Protein AF-H2YJC5-F1 (afdb_monomer_lite)

Sequence (174 aa):
MKEQGRNSPWGRPGAGAPLKDERGDIVKNTKGKIQYEAKGYSQAEAETIERAKQIYRDDLKEGIMQQKSIRNEEREYMRLPPGDVPSWFSKGKVGRPKRDPVTGIIVPQKRIMSDVTAQKFNSDRPRDAEKYYQDLQKMADERYRKRVEERQKIIQQEIKPFPYQVRAPWAVDA

Radius of gyration: 40.32 Å; chains: 1; bounding box: 115×52×91 Å

pLDDT: mean 75.16, std 14.3, range [39.22, 97.75]

Foldseek 3Di:
DDPPADDDPQGDPPPRDFDADPVGHGDPDPVPDPPDPVDDDDPVRVVVVVVVVVVVVVVVVVVVVVVVVVVVVVVVVVVPDPDPPVVCVVVCVDPDFDADPPPRHRDDDDDPDPPVVCVVVVVPPPPDPVVVVVVVVVVVVVVVVVVVVVVVVVVVVVPPDDPDPCPDPPPDPD

Structure (mmCIF, N/CA/C/O backbone):
data_AF-H2YJC5-F1
#
_entry.id   AF-H2YJC5-F1
#
loop_
_atom_site.group_PDB
_atom_site.id
_atom_site.type_symbol
_atom_site.label_atom_id
_atom_site.label_alt_id
_atom_site.label_comp_id
_atom_site.label_asym_id
_atom_site.label_entity_id
_atom_site.label_seq_id
_atom_site.pdbx_PDB_ins_code
_atom_site.Cartn_x
_atom_site.Cartn_y
_atom_site.Cartn_z
_atom_site.occupancy
_atom_site.B_iso_or_equiv
_atom_site.auth_seq_id
_atom_site.auth_comp_id
_atom_site.auth_asym_id
_atom_site.auth_atom_id
_atom_site.pdbx_PDB_model_num
ATOM 1 N N . MET A 1 1 ? -2.384 12.014 59.942 1.00 39.22 1 MET A N 1
ATOM 2 C CA . MET A 1 1 ? -1.687 12.103 58.639 1.00 39.22 1 MET A CA 1
ATOM 3 C C . MET A 1 1 ? -0.346 11.388 58.758 1.00 39.22 1 MET A C 1
ATOM 5 O O . MET A 1 1 ? 0.521 11.896 59.452 1.00 39.22 1 MET A O 1
ATOM 9 N N . LYS A 1 2 ? -0.188 10.182 58.193 1.00 47.41 2 LYS A N 1
ATOM 10 C CA . LYS A 1 2 ? 1.111 9.478 58.179 1.00 47.41 2 LYS A CA 1
ATOM 11 C C . LYS A 1 2 ? 1.883 9.903 56.925 1.00 47.41 2 LYS A C 1
ATOM 13 O O . LYS A 1 2 ? 1.311 9.874 55.840 1.00 47.41 2 LYS A O 1
ATOM 18 N N . GLU A 1 3 ? 3.139 10.324 57.088 1.00 49.69 3 GLU A N 1
ATOM 19 C CA . GLU A 1 3 ? 4.036 10.769 56.010 1.00 49.69 3 GLU A CA 1
ATOM 20 C C . GLU A 1 3 ? 4.293 9.640 54.987 1.00 49.69 3 GLU A C 1
ATOM 22 O O . GLU A 1 3 ? 5.240 8.862 55.093 1.00 49.69 3 GLU A O 1
ATOM 27 N N . GLN A 1 4 ? 3.440 9.545 53.969 1.00 55.00 4 GLN A N 1
ATOM 28 C CA . GLN A 1 4 ? 3.631 8.679 52.807 1.00 55.00 4 GLN A CA 1
ATOM 29 C C . GLN A 1 4 ? 4.676 9.328 51.885 1.00 55.00 4 GLN A C 1
ATOM 31 O O . GLN A 1 4 ? 4.330 10.135 51.026 1.00 55.00 4 GLN A O 1
ATOM 36 N N . GLY A 1 5 ? 5.967 9.032 52.061 1.00 53.84 5 GLY A N 1
ATOM 37 C CA . GLY A 1 5 ? 6.942 9.366 51.011 1.00 53.84 5 GLY A CA 1
ATOM 38 C C . GLY A 1 5 ? 8.399 9.594 51.392 1.00 53.84 5 GLY A C 1
ATOM 39 O O . GLY A 1 5 ? 9.189 9.821 50.480 1.00 53.84 5 GLY A O 1
ATOM 40 N N . ARG A 1 6 ? 8.796 9.544 52.671 1.00 53.31 6 ARG A N 1
ATOM 41 C CA . ARG A 1 6 ? 10.222 9.711 53.029 1.00 53.31 6 ARG A CA 1
ATOM 42 C C . ARG A 1 6 ? 11.026 8.411 53.089 1.00 53.31 6 ARG A C 1
ATOM 44 O O . ARG A 1 6 ? 12.238 8.479 52.974 1.00 53.31 6 ARG A O 1
ATOM 51 N N . ASN A 1 7 ? 10.379 7.249 53.225 1.00 54.41 7 ASN A N 1
ATOM 52 C CA . ASN A 1 7 ? 11.079 5.990 53.519 1.00 54.41 7 ASN A CA 1
ATOM 53 C C . ASN A 1 7 ? 10.644 4.802 52.638 1.00 54.41 7 ASN A C 1
ATOM 55 O O . ASN A 1 7 ? 10.610 3.661 53.093 1.00 54.41 7 ASN A O 1
ATOM 59 N N . SER A 1 8 ? 10.262 5.058 51.380 1.00 63.62 8 SER A N 1
ATOM 60 C CA . SER A 1 8 ? 10.015 3.980 50.415 1.00 63.62 8 SER A CA 1
ATOM 61 C C . SER A 1 8 ? 11.274 3.735 49.579 1.00 63.62 8 SER A C 1
ATOM 63 O O . SER A 1 8 ? 11.742 4.686 48.951 1.00 63.62 8 SER A O 1
ATOM 65 N N . PRO A 1 9 ? 11.795 2.494 49.498 1.00 69.31 9 PRO A N 1
ATOM 66 C CA . PRO A 1 9 ? 12.990 2.179 48.703 1.00 69.31 9 PRO A CA 1
ATOM 67 C C . PRO A 1 9 ? 12.817 2.459 47.201 1.00 69.31 9 PRO A C 1
ATOM 69 O O . PRO A 1 9 ? 13.791 2.479 46.461 1.00 69.31 9 PRO A O 1
ATOM 72 N N . TRP A 1 10 ? 11.582 2.704 46.755 1.00 67.25 10 TRP A N 1
ATOM 73 C CA . TRP A 1 10 ? 11.225 2.964 45.361 1.00 67.25 10 TRP A CA 1
ATOM 74 C C . TRP A 1 10 ? 10.946 4.446 45.061 1.00 67.25 10 TRP A C 1
ATOM 76 O O . TRP A 1 10 ? 10.605 4.781 43.931 1.00 67.25 10 TRP A O 1
ATOM 86 N N . GLY A 1 11 ? 11.081 5.340 46.048 1.00 71.62 11 GLY A N 1
ATOM 87 C CA . GLY A 1 11 ? 10.849 6.777 45.878 1.00 71.62 11 GLY A CA 1
ATOM 88 C C . GLY A 1 11 ? 9.377 7.202 45.977 1.00 71.62 11 GLY A C 1
ATOM 89 O O . GLY A 1 11 ? 8.542 6.515 46.569 1.00 71.62 11 GLY A O 1
ATOM 90 N N . ARG A 1 12 ? 9.063 8.393 45.446 1.00 68.50 12 ARG A N 1
ATOM 91 C CA . ARG A 1 12 ? 7.718 8.991 45.516 1.00 68.50 12 ARG A CA 1
ATOM 92 C C . ARG A 1 12 ? 6.780 8.409 44.442 1.00 68.50 12 ARG A C 1
ATOM 94 O O . ARG A 1 12 ? 7.231 8.180 43.315 1.00 68.50 12 ARG A O 1
ATOM 101 N N . PRO A 1 13 ? 5.477 8.229 44.740 1.00 65.69 13 PRO A N 1
ATOM 102 C CA . PRO A 1 13 ? 4.472 7.902 43.727 1.00 65.69 13 PRO A CA 1
ATOM 103 C C . PRO A 1 13 ? 4.546 8.887 42.549 1.00 65.69 13 PRO A C 1
ATOM 105 O O . PRO A 1 13 ? 4.564 10.096 42.761 1.00 65.69 13 PRO A O 1
ATOM 108 N N . GLY A 1 14 ? 4.639 8.373 41.318 1.00 60.09 14 GLY A N 1
ATOM 109 C CA . GLY A 1 14 ? 4.791 9.180 40.095 1.00 60.09 14 GLY A CA 1
ATOM 110 C C . GLY A 1 14 ? 6.225 9.325 39.559 1.00 60.09 14 GLY A C 1
ATOM 111 O O . GLY A 1 14 ? 6.386 9.705 38.406 1.00 60.09 14 GLY A O 1
ATOM 112 N N . ALA A 1 15 ? 7.257 8.947 40.326 1.00 69.62 15 ALA A N 1
ATOM 113 C CA . ALA A 1 15 ? 8.665 8.942 39.892 1.00 69.62 15 ALA A CA 1
ATOM 114 C C . ALA A 1 15 ? 9.185 7.533 39.519 1.00 69.62 15 ALA A C 1
ATOM 116 O O . ALA A 1 15 ? 10.370 7.246 39.653 1.00 69.62 15 ALA A O 1
ATOM 117 N N . GLY A 1 16 ? 8.290 6.629 39.102 1.00 64.50 16 GLY A N 1
ATOM 118 C CA . GLY A 1 16 ? 8.601 5.218 38.821 1.00 64.50 16 GLY A CA 1
ATOM 119 C C . GLY A 1 16 ? 8.298 4.250 39.974 1.00 64.50 16 GLY A C 1
ATOM 120 O O . GLY A 1 16 ? 8.367 3.038 39.783 1.00 64.50 16 GLY A O 1
ATOM 121 N N . ALA A 1 17 ? 7.898 4.758 41.145 1.00 76.00 17 ALA A N 1
ATOM 122 C CA . ALA A 1 17 ? 7.440 3.927 42.255 1.00 76.00 17 ALA A CA 1
ATOM 123 C C . ALA A 1 17 ? 6.110 3.213 41.918 1.00 76.00 17 ALA A C 1
ATOM 125 O O . ALA A 1 17 ? 5.214 3.842 41.340 1.00 76.00 17 ALA A O 1
ATOM 126 N N . PRO A 1 18 ? 5.935 1.935 42.312 1.00 72.62 18 PRO A N 1
ATOM 127 C CA . PRO A 1 18 ? 4.678 1.220 42.119 1.00 72.62 18 PRO A CA 1
ATOM 128 C C . PRO A 1 18 ? 3.543 1.902 42.894 1.00 72.62 18 PRO A C 1
ATOM 130 O O . PRO A 1 18 ? 3.703 2.269 44.059 1.00 72.62 18 PRO A O 1
ATOM 133 N N . LEU A 1 19 ? 2.389 2.056 42.242 1.00 74.25 19 LEU A N 1
ATOM 134 C CA . LEU A 1 19 ? 1.197 2.649 42.848 1.00 74.25 19 LEU A CA 1
ATOM 135 C C . LEU A 1 19 ? 0.607 1.693 43.889 1.00 74.25 19 LEU A C 1
ATOM 137 O O . LEU A 1 19 ? 0.419 0.506 43.610 1.00 74.25 19 LEU A O 1
ATOM 141 N N . LYS A 1 20 ? 0.328 2.220 45.081 1.00 75.19 20 LYS A N 1
ATOM 142 C CA . LYS A 1 20 ? -0.207 1.469 46.220 1.00 75.19 20 LYS A CA 1
ATOM 143 C C . LYS A 1 20 ? -1.579 2.003 46.624 1.00 75.19 20 LYS A C 1
ATOM 145 O O . LYS A 1 20 ? -1.808 3.203 46.507 1.00 75.19 20 LYS A O 1
ATOM 150 N N . ASP A 1 21 ? -2.452 1.117 47.094 1.00 73.00 21 ASP A N 1
ATOM 151 C CA . ASP A 1 21 ? -3.750 1.472 47.683 1.00 73.00 21 ASP A CA 1
ATOM 152 C C . ASP A 1 21 ? -3.587 2.039 49.114 1.00 73.00 21 ASP A C 1
ATOM 154 O O . ASP A 1 21 ? -2.495 1.983 49.687 1.00 73.00 21 ASP A O 1
ATOM 158 N N . GLU A 1 22 ? -4.661 2.542 49.732 1.00 72.38 22 GLU A N 1
ATOM 159 C CA . GLU A 1 22 ? -4.677 3.064 51.113 1.00 72.38 22 GLU A CA 1
ATOM 160 C C . GLU A 1 22 ? -4.192 2.032 52.147 1.00 72.38 22 GLU A C 1
ATOM 162 O O . GLU A 1 22 ? -3.650 2.384 53.197 1.00 72.38 22 GLU A O 1
ATOM 167 N N . ARG A 1 23 ? -4.334 0.744 51.815 1.00 73.88 23 ARG A N 1
ATOM 168 C CA . ARG A 1 23 ? -3.865 -0.405 52.604 1.00 73.88 23 ARG A CA 1
ATOM 169 C C . ARG A 1 23 ? -2.396 -0.772 52.352 1.00 73.88 23 ARG A C 1
ATOM 171 O O . ARG A 1 23 ? -1.845 -1.591 53.077 1.00 73.88 23 ARG A O 1
ATOM 178 N N . GLY A 1 24 ? -1.744 -0.146 51.368 1.00 71.88 24 GLY A N 1
ATOM 179 C CA . GLY A 1 24 ? -0.328 -0.342 51.037 1.00 71.88 24 GLY A CA 1
ATOM 180 C C . GLY A 1 24 ? -0.036 -1.420 49.985 1.00 71.88 24 GLY A C 1
ATOM 181 O O . GLY A 1 24 ? 1.137 -1.637 49.661 1.00 71.88 24 GLY A O 1
ATOM 182 N N . ASP A 1 25 ? -1.067 -2.054 49.426 1.00 79.12 25 ASP A N 1
ATOM 183 C CA . ASP A 1 25 ? -0.948 -3.108 48.414 1.00 79.12 25 ASP A CA 1
ATOM 184 C C . ASP A 1 25 ? -0.734 -2.545 47.002 1.00 79.12 25 ASP A C 1
ATOM 186 O O . ASP A 1 25 ? -1.297 -1.513 46.643 1.00 79.12 25 ASP A O 1
ATOM 190 N N . ILE A 1 26 ? 0.072 -3.230 46.180 1.00 75.06 26 ILE A N 1
ATOM 191 C CA . ILE A 1 26 ? 0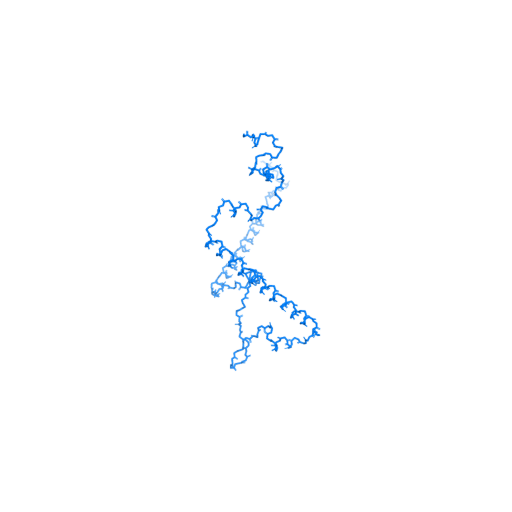.394 -2.798 44.808 1.00 75.06 26 ILE A CA 1
ATOM 192 C C . ILE A 1 26 ? -0.828 -2.958 43.895 1.00 75.06 26 ILE A C 1
ATOM 194 O O . ILE A 1 26 ? -1.328 -4.068 43.693 1.00 75.06 26 ILE A O 1
ATOM 198 N N . VAL A 1 27 ? -1.250 -1.863 43.261 1.00 72.25 27 VAL A N 1
ATOM 199 C CA . VAL A 1 27 ? -2.373 -1.852 42.317 1.00 72.25 27 VAL A CA 1
ATOM 200 C C . VAL A 1 27 ? -1.906 -2.382 40.958 1.00 72.25 27 VAL A C 1
ATOM 202 O O . VAL A 1 27 ? -1.181 -1.715 40.223 1.00 72.25 27 VAL A O 1
ATOM 205 N N . LYS A 1 28 ? -2.323 -3.606 40.612 1.00 69.94 28 LYS A N 1
ATOM 206 C CA . LYS A 1 28 ? -1.859 -4.326 39.408 1.00 69.94 28 LYS A CA 1
ATOM 207 C C . LYS A 1 28 ? -2.565 -3.909 38.108 1.00 69.94 28 LYS A C 1
ATOM 209 O O . LYS A 1 28 ? -2.011 -4.114 37.034 1.00 69.94 28 LYS A O 1
ATOM 214 N N . ASN A 1 29 ? -3.761 -3.318 38.187 1.00 62.16 29 ASN A N 1
ATOM 215 C CA . ASN A 1 29 ? -4.581 -2.959 37.022 1.00 62.16 29 ASN A CA 1
ATOM 216 C C . ASN A 1 29 ? -4.882 -1.459 36.986 1.00 62.16 29 ASN A C 1
ATOM 218 O O . ASN A 1 29 ? -5.944 -0.998 37.394 1.00 62.16 29 ASN A O 1
ATOM 222 N N . THR A 1 30 ? -3.922 -0.693 36.480 1.00 56.66 30 THR A N 1
ATOM 223 C CA . THR A 1 30 ? -4.017 0.767 36.356 1.00 56.66 30 THR A CA 1
ATOM 224 C C . THR A 1 30 ? -4.245 1.241 34.923 1.00 56.66 30 THR A C 1
ATOM 226 O O . THR A 1 30 ? -4.612 2.400 34.719 1.00 56.66 30 THR A O 1
ATOM 229 N N . LYS A 1 31 ? -4.099 0.356 33.923 1.00 53.66 31 LYS A N 1
ATOM 230 C CA . LYS A 1 31 ? -4.422 0.661 32.522 1.00 53.66 31 LYS A CA 1
ATOM 231 C C . LYS A 1 31 ? -5.907 1.020 32.407 1.00 53.66 31 LYS A C 1
ATOM 233 O O . LYS A 1 31 ? -6.769 0.152 32.463 1.00 53.66 31 LYS A O 1
ATOM 238 N N . GLY A 1 32 ? -6.187 2.315 32.268 1.00 55.81 32 GLY A N 1
ATOM 239 C CA . GLY A 1 32 ? -7.517 2.843 31.967 1.00 55.81 32 GLY A CA 1
ATOM 240 C C . GLY A 1 32 ? -8.479 3.004 33.147 1.00 55.81 32 GLY A C 1
ATOM 241 O O . GLY A 1 32 ? -9.629 3.331 32.904 1.00 55.81 32 GLY A O 1
ATOM 242 N N . LYS A 1 33 ? -8.061 2.807 34.406 1.00 55.50 33 LYS A N 1
ATOM 243 C CA . LYS A 1 33 ? -8.916 3.100 35.582 1.00 55.50 33 LYS A CA 1
ATOM 244 C C . LYS A 1 33 ? -8.576 4.421 36.273 1.00 55.50 33 LYS A C 1
ATOM 246 O O . LYS A 1 33 ? -9.475 5.150 36.671 1.00 55.50 33 LYS A O 1
ATOM 251 N N . ILE A 1 34 ? -7.290 4.776 36.342 1.00 53.84 34 ILE A N 1
ATOM 252 C CA . ILE A 1 34 ? -6.815 5.890 37.187 1.00 53.84 34 ILE A CA 1
ATOM 253 C C . ILE A 1 34 ? -7.366 7.257 36.757 1.00 53.84 34 ILE A C 1
ATOM 255 O O . ILE A 1 34 ? -7.610 8.109 37.603 1.00 53.84 34 ILE A O 1
ATOM 259 N N . GLN A 1 35 ? -7.578 7.484 35.460 1.00 50.47 35 GLN A N 1
ATOM 260 C CA . GLN A 1 35 ? -8.069 8.781 34.978 1.00 50.47 35 GLN A CA 1
ATOM 261 C C . GLN A 1 35 ? -9.598 8.873 34.915 1.00 50.47 35 GLN A C 1
ATOM 263 O O . GLN A 1 35 ? -10.132 9.975 34.991 1.00 50.47 35 GLN A O 1
ATOM 268 N N . TYR A 1 36 ? -10.295 7.739 34.804 1.00 49.56 36 TYR A N 1
ATOM 269 C CA . TYR A 1 36 ? -11.728 7.704 34.493 1.00 49.56 36 TYR A CA 1
ATOM 270 C C . TYR A 1 36 ? -12.624 7.700 35.739 1.00 49.56 36 TYR A C 1
ATOM 272 O O . TYR A 1 36 ? -13.779 8.091 35.648 1.00 49.56 36 TYR A O 1
ATOM 280 N N . GLU A 1 37 ? -12.110 7.282 36.899 1.00 49.88 37 GLU A N 1
ATOM 281 C CA . GLU A 1 37 ? -12.879 7.275 38.157 1.00 49.88 37 GLU A CA 1
ATOM 282 C C . GLU A 1 37 ? -12.637 8.550 39.002 1.00 49.88 37 GLU A C 1
ATOM 284 O O . GLU A 1 37 ? -13.458 8.894 39.845 1.00 49.88 37 GLU A O 1
ATOM 289 N N . ALA A 1 38 ? -11.551 9.300 38.754 1.00 53.88 38 ALA A N 1
ATOM 290 C CA . ALA A 1 38 ? -11.185 10.493 39.535 1.00 53.88 38 ALA A CA 1
ATOM 291 C C . ALA A 1 38 ? -11.975 11.767 39.164 1.00 53.88 38 ALA A C 1
ATOM 293 O O . ALA A 1 38 ? -12.032 12.715 39.946 1.00 53.88 38 ALA A O 1
ATOM 294 N N . LYS A 1 39 ? -12.590 11.801 37.979 1.00 57.44 39 LYS A N 1
ATOM 295 C CA . LYS A 1 39 ? -13.557 12.826 37.571 1.00 57.44 39 LYS A CA 1
ATOM 296 C C . LYS A 1 39 ? -14.875 12.112 37.317 1.00 57.44 39 LYS A C 1
ATOM 298 O O . LYS A 1 39 ? -15.012 11.444 36.302 1.00 57.44 39 LYS A O 1
ATOM 303 N N . GLY A 1 40 ? -15.814 12.214 38.255 1.00 57.53 40 GLY A N 1
ATOM 304 C CA . GLY A 1 40 ? -17.162 11.686 38.066 1.00 57.53 40 GLY A CA 1
ATOM 305 C C . GLY A 1 40 ? -17.769 12.270 36.793 1.00 57.53 40 GLY A C 1
ATOM 306 O O . GLY A 1 40 ? -18.025 13.470 36.721 1.00 57.53 40 GLY A O 1
ATOM 307 N N . TYR A 1 41 ? -17.936 11.430 35.777 1.00 62.16 41 TYR A N 1
ATOM 308 C CA . TYR A 1 41 ? -18.595 11.801 34.535 1.00 62.16 41 TYR A CA 1
ATOM 309 C C . TYR A 1 41 ? -20.081 12.054 34.792 1.00 62.16 41 TYR A C 1
ATOM 311 O O . TYR A 1 41 ? -20.707 11.370 35.606 1.00 62.16 41 TYR A O 1
ATOM 319 N N . SER A 1 42 ? -20.660 13.029 34.091 1.00 73.62 42 SER A N 1
ATOM 320 C CA . SER A 1 42 ? -22.117 13.189 34.094 1.00 73.62 42 SER A CA 1
ATOM 321 C C . SER A 1 42 ? -22.781 11.943 33.489 1.00 73.62 42 SER A C 1
ATOM 323 O O . SER A 1 42 ? -22.181 11.260 32.657 1.00 73.62 42 SER A O 1
ATOM 325 N N . GLN A 1 43 ? -24.025 11.639 33.872 1.00 74.06 43 GLN A N 1
ATOM 326 C CA . GLN A 1 43 ? -24.748 10.464 33.361 1.00 74.06 43 GLN A CA 1
ATOM 327 C C . GLN A 1 43 ? -24.798 10.432 31.820 1.00 74.06 43 GLN A C 1
ATOM 329 O O . GLN A 1 43 ? -24.576 9.388 31.213 1.00 74.06 43 GLN A O 1
ATOM 334 N N . ALA A 1 44 ? -24.969 11.594 31.183 1.00 77.81 44 ALA A N 1
ATOM 335 C CA . ALA A 1 44 ? -24.951 11.729 29.726 1.00 77.81 44 ALA A CA 1
ATOM 336 C C . ALA A 1 44 ? -23.583 11.381 29.102 1.00 77.81 44 ALA A C 1
ATOM 338 O O . ALA A 1 44 ? -23.500 10.806 28.016 1.00 77.81 44 ALA A O 1
ATOM 339 N N . GLU A 1 45 ? -22.488 11.704 29.787 1.00 78.81 45 GLU A N 1
ATOM 340 C CA . GLU A 1 45 ? -21.135 11.410 29.318 1.00 78.81 45 GLU A CA 1
ATOM 341 C C . GLU A 1 45 ? -20.791 9.922 29.495 1.00 78.81 45 GLU A C 1
ATOM 343 O O . GLU A 1 45 ? -20.184 9.317 28.613 1.00 78.81 45 GLU A O 1
ATOM 348 N N . ALA A 1 46 ? -21.281 9.282 30.561 1.00 79.25 46 ALA A N 1
ATOM 349 C CA . ALA A 1 46 ? -21.170 7.834 30.728 1.00 79.25 46 ALA A CA 1
ATOM 350 C C . ALA A 1 46 ? -21.884 7.071 29.594 1.00 79.25 46 ALA A C 1
ATOM 352 O O . ALA A 1 46 ? -21.297 6.170 28.992 1.00 79.25 46 ALA A O 1
ATOM 353 N N . GLU A 1 47 ? -23.105 7.479 29.236 1.00 81.94 47 GLU A N 1
ATOM 354 C CA . GLU A 1 47 ? -23.878 6.856 28.154 1.00 81.94 47 GLU A CA 1
ATOM 355 C C . GLU A 1 47 ? -23.196 6.987 26.784 1.00 81.94 47 GLU A C 1
ATOM 357 O O . GLU A 1 47 ? -23.179 6.035 26.000 1.00 81.94 47 GLU A O 1
ATOM 362 N N . THR A 1 48 ? -22.602 8.144 26.475 1.00 85.56 48 THR A N 1
ATOM 363 C CA . THR A 1 48 ? -21.884 8.331 25.200 1.00 85.56 48 THR A CA 1
ATOM 364 C C . THR A 1 48 ? -20.625 7.469 25.126 1.00 85.56 48 THR A C 1
ATOM 366 O O . THR A 1 48 ? -20.362 6.856 24.088 1.00 85.56 48 THR A O 1
ATOM 369 N N . ILE A 1 49 ? -19.889 7.341 26.234 1.00 84.56 49 ILE A N 1
ATOM 370 C CA . ILE A 1 49 ? -18.723 6.457 26.340 1.00 84.56 49 ILE A CA 1
ATOM 371 C C . ILE A 1 49 ? -19.133 4.989 26.170 1.00 84.56 49 ILE A C 1
ATOM 373 O O . ILE A 1 49 ? -18.439 4.229 25.491 1.00 84.56 49 ILE A O 1
ATOM 377 N N . GLU A 1 50 ? -20.245 4.565 26.767 1.00 85.69 50 GLU A N 1
ATOM 378 C CA . GLU A 1 50 ? -20.753 3.200 26.610 1.00 85.69 50 GLU A CA 1
ATOM 379 C C . GLU A 1 50 ? -21.152 2.896 25.168 1.00 85.69 50 GLU A C 1
ATOM 381 O O . GLU A 1 50 ? -20.750 1.859 24.634 1.00 85.69 50 GLU A O 1
ATOM 386 N N . ARG A 1 51 ? -21.849 3.822 24.499 1.00 92.06 51 ARG A N 1
ATOM 387 C CA . ARG A 1 51 ? -22.176 3.689 23.071 1.00 92.06 51 ARG A CA 1
ATOM 388 C C . ARG A 1 51 ? -20.914 3.597 22.214 1.00 92.06 51 ARG A C 1
ATOM 390 O O . ARG A 1 51 ? -20.816 2.705 21.378 1.00 92.06 51 ARG A O 1
ATOM 397 N N . ALA A 1 52 ? -19.913 4.443 22.463 1.00 91.25 52 ALA A N 1
ATOM 398 C CA . ALA A 1 52 ? -18.642 4.395 21.739 1.00 91.25 52 ALA A CA 1
ATOM 399 C C . ALA A 1 52 ? -17.907 3.055 21.936 1.00 91.25 52 ALA A C 1
ATOM 401 O O . ALA A 1 52 ? -17.379 2.486 20.981 1.00 91.25 52 ALA A O 1
ATOM 402 N N . LYS A 1 53 ? -17.915 2.509 23.160 1.00 90.12 53 LYS A N 1
ATOM 403 C CA . LYS A 1 53 ? -17.350 1.181 23.454 1.00 90.12 53 LYS A CA 1
ATOM 404 C C . LYS A 1 53 ? -18.083 0.065 22.710 1.00 90.12 53 LYS A C 1
ATOM 406 O O . LYS A 1 53 ? -17.433 -0.878 22.264 1.00 90.12 53 LYS A O 1
ATOM 411 N N . GLN A 1 54 ? -19.410 0.148 22.602 1.00 95.88 54 GLN A N 1
ATOM 412 C CA . GLN A 1 54 ? -20.217 -0.830 21.867 1.00 95.88 54 GLN A CA 1
ATOM 413 C C . GLN A 1 54 ? -19.906 -0.790 20.369 1.00 95.88 54 GLN A C 1
ATOM 415 O O . GLN A 1 54 ? -19.571 -1.832 19.814 1.00 95.88 54 GLN A O 1
ATOM 420 N N . ILE A 1 55 ? -19.892 0.402 19.763 1.00 96.56 55 ILE A N 1
ATOM 421 C CA . ILE A 1 55 ? -19.541 0.591 18.345 1.00 96.56 55 ILE A CA 1
ATOM 422 C C . ILE A 1 55 ? -18.155 0.008 18.062 1.00 96.56 55 ILE A C 1
ATOM 424 O O . ILE A 1 55 ? -18.009 -0.866 17.217 1.00 96.56 55 ILE A O 1
ATOM 428 N N . TYR A 1 56 ? -17.148 0.398 18.848 1.00 95.00 56 TYR A N 1
ATOM 429 C CA . TYR A 1 56 ? -15.789 -0.108 18.665 1.00 95.00 56 TYR A CA 1
ATOM 430 C C . TYR A 1 56 ? -15.698 -1.634 18.811 1.00 95.00 56 TYR A C 1
ATOM 432 O O . TYR A 1 56 ? -14.962 -2.305 18.087 1.00 95.00 56 TYR A O 1
ATOM 440 N N . ARG A 1 57 ? -16.450 -2.215 19.753 1.00 96.75 57 ARG A N 1
ATOM 441 C CA . ARG A 1 57 ? -16.515 -3.669 19.923 1.00 96.75 57 ARG A CA 1
ATOM 442 C C . ARG A 1 57 ? -17.103 -4.350 18.689 1.00 96.75 57 ARG A C 1
ATOM 444 O O . ARG A 1 57 ? -16.632 -5.432 18.339 1.00 96.75 57 ARG A O 1
ATOM 451 N N . ASP A 1 58 ? -18.136 -3.776 18.090 1.00 97.50 58 ASP A N 1
ATOM 452 C CA . ASP A 1 58 ? -18.795 -4.356 16.925 1.00 97.50 58 ASP A CA 1
ATOM 453 C C . ASP A 1 58 ? -17.931 -4.204 15.666 1.00 97.50 58 ASP A C 1
ATOM 455 O O . ASP A 1 58 ? -17.697 -5.212 14.999 1.00 97.50 58 ASP A O 1
ATOM 459 N N . ASP A 1 59 ? -17.294 -3.048 15.457 1.00 96.31 59 ASP A N 1
ATOM 460 C CA . ASP A 1 59 ? -16.287 -2.843 14.402 1.00 96.31 59 ASP A CA 1
ATOM 461 C C . ASP A 1 59 ? -15.158 -3.886 14.485 1.00 96.31 59 ASP A C 1
ATOM 463 O O . ASP A 1 59 ? -14.758 -4.496 13.489 1.00 96.31 59 ASP A O 1
ATOM 467 N N . LEU A 1 60 ? -14.656 -4.158 15.698 1.00 96.81 60 LEU A N 1
ATOM 468 C CA . LEU A 1 60 ? -13.637 -5.189 15.910 1.00 96.81 60 LEU A CA 1
ATOM 469 C C . LEU A 1 60 ? -14.141 -6.593 15.555 1.00 96.81 60 LEU A C 1
ATOM 471 O O . LEU A 1 60 ? -13.385 -7.392 14.996 1.00 96.81 60 LEU A O 1
ATOM 475 N N . LYS A 1 61 ? -15.398 -6.927 15.877 1.00 97.75 61 LYS A N 1
ATOM 476 C CA . LYS A 1 61 ? -15.980 -8.224 15.498 1.00 97.75 61 LYS A CA 1
ATOM 477 C C . LYS A 1 61 ? -16.105 -8.341 13.985 1.00 97.75 61 LYS A C 1
ATOM 479 O O . LYS A 1 61 ? -15.760 -9.394 13.450 1.00 97.75 61 LYS A O 1
ATOM 484 N N . GLU A 1 62 ? -16.572 -7.293 13.312 1.00 97.50 62 GLU A N 1
ATOM 485 C CA . GLU A 1 62 ? -16.678 -7.261 11.854 1.00 97.50 62 GLU A CA 1
ATOM 486 C C . GLU A 1 62 ? -15.313 -7.455 11.199 1.00 97.50 62 GLU A C 1
ATOM 488 O O . GLU A 1 62 ? -15.162 -8.344 10.359 1.00 97.50 62 GLU A O 1
ATOM 493 N N . GLY A 1 63 ? -14.290 -6.734 11.666 1.00 95.12 63 GLY A N 1
ATOM 494 C CA . GLY A 1 63 ? -12.916 -6.905 11.195 1.00 95.12 63 GLY A CA 1
ATOM 495 C C . GLY A 1 63 ? -12.401 -8.339 11.372 1.00 95.12 63 GLY A C 1
ATOM 496 O O . GLY A 1 63 ? -11.810 -8.910 10.454 1.00 95.12 63 GLY A O 1
ATOM 497 N N . ILE A 1 64 ? -12.683 -8.976 12.515 1.00 97.25 64 ILE A N 1
ATOM 498 C CA . ILE A 1 64 ? -12.314 -10.382 12.759 1.00 97.25 64 ILE A CA 1
ATOM 499 C C . ILE A 1 64 ? -13.052 -11.328 11.803 1.00 97.25 64 ILE A C 1
ATOM 501 O O . ILE A 1 64 ? -12.453 -12.289 11.312 1.00 97.25 64 ILE A O 1
ATOM 505 N N . MET A 1 65 ? -14.343 -11.101 11.548 1.00 96.88 65 MET A N 1
ATOM 506 C CA . MET A 1 65 ? -15.126 -11.930 10.627 1.00 96.88 65 MET A CA 1
ATOM 507 C C . MET A 1 65 ? -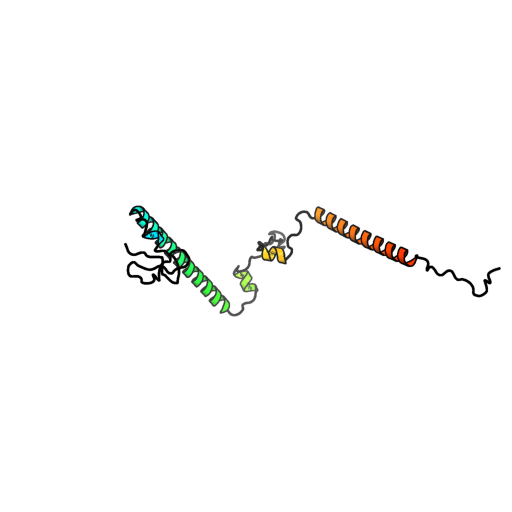14.613 -11.813 9.193 1.00 96.88 65 MET A C 1
ATOM 509 O O . MET A 1 65 ? -14.382 -12.843 8.560 1.00 96.88 65 MET A O 1
ATOM 513 N N . GLN A 1 66 ? -14.351 -10.593 8.721 1.00 95.12 66 GLN A N 1
ATOM 514 C CA . GLN A 1 66 ? -13.768 -10.341 7.401 1.00 95.12 66 GLN A CA 1
ATOM 515 C C . GLN A 1 66 ? -12.387 -10.994 7.267 1.00 95.12 66 GLN A C 1
ATOM 517 O O . GLN A 1 66 ? -12.094 -11.667 6.283 1.00 95.12 66 GLN A O 1
ATOM 522 N N . GLN A 1 67 ? -11.535 -10.883 8.290 1.00 93.94 67 GLN A N 1
ATOM 523 C CA . GLN A 1 67 ? -10.224 -11.530 8.253 1.00 93.94 67 GLN A CA 1
ATOM 524 C C . GLN A 1 67 ? -10.340 -13.062 8.198 1.00 93.94 67 GLN A C 1
ATOM 526 O O . GLN A 1 67 ? -9.560 -13.726 7.509 1.00 93.94 67 GLN A O 1
ATOM 531 N N . LYS A 1 68 ? -11.308 -13.642 8.919 1.00 96.50 68 LYS A N 1
ATOM 532 C CA . LYS A 1 68 ? -11.582 -15.084 8.869 1.00 96.50 68 LYS A CA 1
ATOM 533 C C . LYS A 1 68 ? -12.095 -15.521 7.498 1.00 96.50 68 LYS A C 1
ATOM 535 O O . LYS A 1 68 ? -11.645 -16.563 7.025 1.00 96.50 68 LYS A O 1
ATOM 540 N N . SER A 1 69 ? -12.992 -14.761 6.864 1.00 95.06 69 SER A N 1
ATOM 541 C CA . SER A 1 69 ? -13.496 -15.098 5.527 1.00 95.06 69 SER A CA 1
ATOM 542 C C . SER A 1 69 ? -12.374 -15.056 4.492 1.00 95.06 69 SER A C 1
ATOM 544 O O . SER A 1 69 ? -12.179 -16.048 3.797 1.00 95.06 69 SER A O 1
ATOM 546 N N . ILE A 1 70 ? -11.549 -14.002 4.497 1.00 91.31 70 ILE A N 1
ATOM 547 C CA . ILE A 1 70 ? -10.377 -13.877 3.613 1.00 91.31 70 ILE A CA 1
ATOM 548 C C . ILE A 1 70 ? -9.432 -15.071 3.792 1.00 91.31 70 ILE A C 1
ATOM 550 O O . ILE A 1 70 ? -9.076 -15.731 2.820 1.00 91.31 70 ILE A O 1
ATOM 554 N N . ARG A 1 71 ? -9.069 -15.415 5.036 1.00 90.31 71 ARG A N 1
ATOM 555 C CA . ARG A 1 71 ? -8.166 -16.547 5.306 1.00 90.31 71 ARG A CA 1
ATOM 556 C C . ARG A 1 71 ? -8.747 -17.881 4.830 1.00 90.31 71 ARG A C 1
ATOM 558 O O . ARG A 1 71 ? -8.007 -18.743 4.360 1.00 90.31 71 ARG A O 1
ATOM 565 N N . ASN A 1 72 ? -10.056 -18.078 4.980 1.00 92.75 72 ASN A N 1
ATOM 566 C CA . ASN A 1 72 ? -10.723 -19.286 4.501 1.00 92.75 72 ASN A CA 1
ATOM 567 C C . ASN A 1 72 ? -10.721 -19.346 2.969 1.00 92.75 72 ASN A C 1
ATOM 569 O O . ASN A 1 72 ? -10.387 -20.388 2.415 1.00 92.75 72 ASN A O 1
ATOM 573 N N . GLU A 1 73 ? -11.014 -18.237 2.289 1.00 87.38 73 GLU A N 1
ATOM 574 C CA . GLU A 1 73 ? -10.956 -18.139 0.825 1.00 87.38 73 GLU A CA 1
ATOM 575 C C . GLU A 1 73 ? -9.544 -18.386 0.283 1.00 87.38 73 GLU A C 1
ATOM 577 O O . GLU A 1 73 ? -9.371 -19.111 -0.699 1.00 87.38 73 GLU A O 1
ATOM 582 N N . GLU A 1 74 ? -8.519 -17.834 0.936 1.00 82.62 74 GLU A N 1
ATOM 583 C CA . GLU A 1 74 ? -7.114 -18.101 0.621 1.00 82.62 74 GLU A CA 1
ATOM 584 C C . GLU A 1 74 ? -6.779 -19.582 0.796 1.00 82.62 74 GLU A C 1
ATOM 586 O O . GLU A 1 74 ? -6.158 -20.189 -0.077 1.00 82.62 74 GLU A O 1
ATOM 591 N N . ARG A 1 75 ? -7.222 -20.194 1.900 1.00 84.12 75 ARG A N 1
ATOM 592 C CA . ARG A 1 75 ? -6.983 -21.614 2.173 1.00 84.12 75 ARG A CA 1
ATOM 593 C C . ARG A 1 75 ? -7.650 -22.514 1.139 1.00 84.12 75 ARG A C 1
ATOM 595 O O . ARG A 1 75 ? -7.015 -23.451 0.666 1.00 84.12 75 ARG A O 1
ATOM 602 N N . GLU A 1 76 ? -8.901 -22.237 0.788 1.00 81.12 76 GLU A N 1
ATOM 603 C CA . GLU A 1 76 ? -9.617 -22.963 -0.263 1.00 81.12 76 GLU A CA 1
ATOM 604 C C . GLU A 1 76 ? -8.942 -22.765 -1.624 1.00 81.12 76 GLU A C 1
ATOM 606 O O . GLU A 1 76 ? -8.764 -23.720 -2.375 1.00 81.12 76 GLU A O 1
ATOM 611 N N . TYR A 1 77 ? -8.450 -21.559 -1.913 1.00 71.69 77 TYR A N 1
ATOM 612 C CA . TYR A 1 77 ? -7.679 -21.302 -3.125 1.00 71.69 77 TYR A CA 1
ATOM 613 C C . TYR A 1 77 ? -6.368 -22.094 -3.188 1.00 71.69 77 TYR A C 1
ATOM 615 O O . TYR A 1 77 ? -6.030 -22.607 -4.249 1.00 71.69 77 TYR A O 1
ATOM 623 N N . MET A 1 78 ? -5.656 -22.222 -2.066 1.00 70.31 78 MET A N 1
ATOM 624 C CA . MET A 1 78 ? -4.429 -23.024 -1.970 1.00 70.31 78 MET A CA 1
ATOM 625 C C . MET A 1 78 ? -4.696 -24.535 -2.026 1.00 70.31 78 MET A C 1
ATOM 627 O O . MET A 1 78 ? -3.800 -25.295 -2.380 1.00 70.31 78 MET A O 1
ATOM 631 N N . ARG A 1 79 ? -5.904 -24.979 -1.650 1.00 77.00 79 ARG A N 1
ATOM 632 C CA . ARG A 1 79 ? -6.338 -26.385 -1.732 1.00 77.00 79 ARG A CA 1
ATOM 633 C C . ARG A 1 79 ? -6.736 -26.807 -3.138 1.00 77.00 79 ARG A C 1
ATOM 635 O O . ARG A 1 79 ? -6.647 -27.994 -3.446 1.00 77.00 79 ARG A O 1
ATOM 642 N N . LEU A 1 80 ? -7.200 -25.873 -3.969 1.00 69.38 80 LEU A N 1
ATOM 643 C CA . LEU A 1 80 ? -7.446 -26.165 -5.376 1.00 69.38 80 LEU A CA 1
ATOM 644 C C . LEU A 1 80 ? -6.133 -26.661 -6.004 1.00 69.38 80 LEU A C 1
ATOM 646 O O . LEU A 1 80 ? -5.076 -26.089 -5.720 1.00 69.38 80 LEU A O 1
ATOM 650 N N . PRO A 1 81 ? -6.172 -27.702 -6.856 1.00 76.00 81 PRO A N 1
ATOM 651 C CA . PRO A 1 81 ? -4.991 -28.101 -7.611 1.00 76.00 81 PRO A CA 1
ATOM 652 C C . PRO A 1 81 ? -4.450 -26.870 -8.349 1.00 76.00 81 PRO A C 1
ATOM 654 O O . PRO A 1 81 ? -5.261 -26.016 -8.728 1.00 76.00 81 PRO A O 1
ATOM 657 N N . PRO A 1 82 ? -3.121 -26.738 -8.531 1.00 66.81 82 PRO A N 1
ATOM 658 C CA . PRO A 1 82 ? -2.526 -25.605 -9.229 1.00 66.81 82 PRO A CA 1
ATOM 659 C C . PRO A 1 82 ? -3.086 -25.564 -10.651 1.00 66.81 82 PRO A C 1
ATOM 661 O O . PRO A 1 82 ? -2.614 -26.246 -11.552 1.00 66.81 82 PRO A O 1
ATOM 664 N N . GLY A 1 83 ? -4.181 -24.830 -10.818 1.00 64.88 83 GLY A N 1
ATOM 665 C CA . GLY A 1 83 ? -4.861 -24.693 -12.086 1.00 64.88 83 GLY A CA 1
ATOM 666 C C . GLY A 1 83 ? -4.010 -23.830 -12.994 1.00 64.88 83 GLY A C 1
ATOM 667 O O . GLY A 1 83 ? -3.424 -22.845 -12.540 1.00 64.88 83 GLY A O 1
ATOM 668 N N . ASP A 1 84 ? -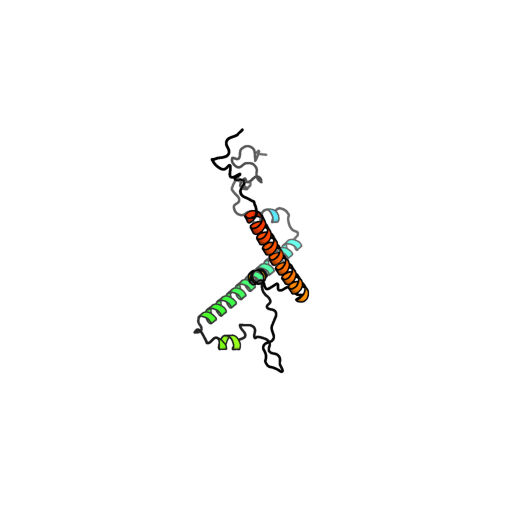3.990 -24.195 -14.272 1.00 64.69 84 ASP A N 1
ATOM 669 C CA . ASP A 1 84 ? -3.367 -23.437 -15.346 1.00 64.69 84 ASP A CA 1
ATOM 670 C C . ASP A 1 84 ? -3.592 -21.928 -15.163 1.00 64.69 84 ASP A C 1
ATOM 672 O O . ASP A 1 84 ? -4.715 -21.468 -14.917 1.00 64.69 84 ASP A O 1
ATOM 676 N N . VAL A 1 85 ? -2.510 -21.156 -15.292 1.00 60.03 85 VAL A N 1
ATOM 677 C CA . VAL A 1 85 ? -2.462 -19.682 -15.244 1.00 60.03 85 VAL A CA 1
ATOM 678 C C . VAL A 1 85 ? -3.645 -19.010 -15.988 1.00 60.03 85 VAL A C 1
ATOM 680 O O . VAL A 1 85 ? -4.199 -18.039 -15.466 1.00 60.03 85 VAL A O 1
ATOM 683 N N . PRO A 1 86 ? -4.130 -19.526 -17.142 1.00 61.41 86 PRO A N 1
ATOM 684 C CA . PRO A 1 86 ? -5.403 -19.133 -17.761 1.00 61.41 86 PRO A CA 1
ATOM 685 C C . PRO A 1 86 ? -6.621 -19.005 -16.826 1.00 61.41 86 PRO A C 1
ATOM 687 O O . PRO A 1 86 ? -7.403 -18.062 -16.959 1.00 61.41 86 PRO A O 1
ATOM 690 N N . SER A 1 87 ? -6.792 -19.898 -15.848 1.00 66.31 87 SER A N 1
ATOM 691 C CA . SER A 1 87 ? -7.932 -19.864 -14.920 1.00 66.31 87 SER A CA 1
ATOM 692 C C . SER A 1 87 ? -7.905 -18.639 -13.996 1.00 66.31 87 SER A C 1
ATOM 694 O O . SER A 1 87 ? -8.959 -18.129 -13.605 1.00 66.31 87 SER A O 1
ATOM 696 N N . TRP A 1 88 ? -6.713 -18.116 -13.690 1.00 63.59 88 TRP A N 1
ATOM 697 C CA . TRP A 1 88 ? -6.530 -16.913 -12.874 1.00 63.59 88 TRP A CA 1
ATOM 698 C C . TRP A 1 88 ? -6.942 -15.648 -13.634 1.00 63.59 88 TRP A C 1
ATOM 700 O O . TRP A 1 88 ? -7.541 -14.744 -13.047 1.00 63.59 88 TRP A O 1
ATOM 710 N N . PHE A 1 89 ? -6.709 -15.618 -14.951 1.00 58.03 89 PHE A N 1
ATOM 711 C CA . PHE A 1 89 ? -7.179 -14.548 -15.837 1.00 58.03 89 PHE A CA 1
ATOM 712 C C . PHE A 1 89 ? -8.705 -14.566 -16.010 1.00 58.03 89 PHE A C 1
ATOM 714 O O . PHE A 1 89 ? -9.349 -13.507 -16.013 1.00 58.03 89 PHE A O 1
ATOM 721 N N . SER A 1 90 ? -9.304 -15.756 -16.105 1.00 65.06 90 SER A N 1
ATOM 722 C CA . SER A 1 90 ? -10.759 -15.923 -16.209 1.00 65.06 90 SER A CA 1
ATOM 723 C C . SER A 1 90 ? -11.489 -15.461 -14.946 1.00 65.06 90 SER A C 1
ATOM 725 O O . SER A 1 90 ? -12.481 -14.748 -15.059 1.00 65.06 90 SER A O 1
ATOM 727 N N . LYS A 1 91 ? -10.951 -15.768 -13.757 1.00 68.69 91 LYS A N 1
ATOM 728 C CA . LYS A 1 91 ? -11.527 -15.385 -12.452 1.00 68.69 91 LYS A CA 1
ATOM 729 C C . LYS A 1 91 ? -11.328 -13.911 -12.069 1.00 68.69 91 LYS A C 1
ATOM 731 O O . LYS A 1 91 ? -11.827 -13.494 -11.032 1.00 68.69 91 LYS A O 1
ATOM 736 N N . GLY A 1 92 ? -10.583 -13.129 -12.858 1.00 62.34 92 GLY A N 1
ATOM 737 C CA . GLY A 1 92 ? -10.379 -11.695 -12.606 1.00 62.34 92 GLY A CA 1
ATOM 738 C C . GLY A 1 92 ? -9.554 -11.372 -11.354 1.00 62.34 92 GLY A C 1
ATOM 739 O O . GLY A 1 92 ? -9.535 -10.224 -10.926 1.00 62.34 92 GLY A O 1
ATOM 740 N N . LYS A 1 93 ? -8.853 -12.363 -10.777 1.00 65.25 93 LYS A N 1
ATOM 741 C CA . LYS A 1 93 ? -7.992 -12.180 -9.592 1.00 65.25 93 LYS A CA 1
ATOM 742 C C . LYS A 1 93 ? -6.797 -11.265 -9.860 1.00 65.25 93 LYS A C 1
ATOM 744 O O . LYS A 1 93 ? -6.288 -10.632 -8.943 1.00 65.25 93 LYS A O 1
ATOM 749 N N . VAL A 1 94 ? -6.352 -11.200 -11.113 1.00 63.78 94 VAL A N 1
ATOM 750 C CA . VAL A 1 94 ? -5.363 -10.231 -11.588 1.00 63.78 94 VAL A CA 1
ATOM 751 C C . VAL A 1 94 ? -6.027 -9.270 -12.565 1.00 63.78 94 VAL A C 1
ATOM 753 O O . VAL A 1 94 ? -6.880 -9.667 -13.364 1.00 63.78 94 VAL A O 1
ATOM 756 N N . GLY A 1 95 ? -5.634 -7.996 -12.505 1.00 64.44 95 GLY A N 1
ATOM 757 C CA . GLY A 1 95 ? -6.123 -6.980 -13.430 1.00 64.44 95 GLY A CA 1
ATOM 758 C C . GLY A 1 95 ? -5.837 -7.381 -14.877 1.00 64.44 95 GLY A C 1
ATOM 759 O O . GLY A 1 95 ? -4.700 -7.698 -15.232 1.00 64.44 95 GLY A O 1
ATOM 760 N N . ARG A 1 96 ? -6.872 -7.379 -15.723 1.00 72.44 96 ARG A N 1
ATOM 761 C CA . ARG A 1 96 ? -6.706 -7.637 -17.155 1.00 72.44 96 ARG A CA 1
ATOM 762 C C . ARG A 1 96 ? -6.053 -6.415 -17.813 1.00 72.44 96 ARG A C 1
ATOM 764 O O . ARG A 1 96 ? -6.489 -5.290 -17.547 1.00 72.44 96 ARG A O 1
ATOM 771 N N . PRO A 1 97 ? -5.045 -6.595 -18.683 1.00 76.06 97 PRO A N 1
ATOM 772 C CA . PRO A 1 97 ? -4.513 -5.479 -19.454 1.00 76.06 97 PRO A CA 1
ATOM 773 C C . PRO A 1 97 ? -5.636 -4.873 -20.307 1.00 76.06 97 PRO A C 1
ATOM 775 O O . PRO A 1 97 ? -6.348 -5.607 -20.996 1.00 76.06 97 PRO A O 1
ATOM 778 N N . LYS A 1 98 ? -5.814 -3.543 -20.271 1.00 82.38 98 LYS A N 1
ATOM 779 C CA . LYS A 1 98 ? -6.744 -2.872 -21.198 1.00 82.38 98 LYS A CA 1
ATOM 780 C C . LYS A 1 98 ? -6.210 -3.057 -22.608 1.00 82.38 98 LYS A C 1
ATOM 782 O O . LYS A 1 98 ? -5.032 -2.816 -22.866 1.00 82.38 98 LYS A O 1
ATOM 787 N N . ARG A 1 99 ? -7.095 -3.473 -23.502 1.00 87.50 99 ARG A N 1
ATOM 788 C CA . ARG A 1 99 ? -6.833 -3.527 -24.933 1.00 87.50 99 ARG A CA 1
ATOM 789 C C . ARG A 1 99 ? -7.564 -2.379 -25.601 1.00 87.50 99 ARG A C 1
ATOM 791 O O . ARG A 1 99 ? -8.654 -2.013 -25.162 1.00 87.50 99 ARG A O 1
ATOM 798 N N . ASP A 1 100 ? -6.937 -1.807 -26.614 1.00 87.31 100 ASP A N 1
ATOM 799 C CA . ASP A 1 100 ? -7.605 -0.876 -27.511 1.00 87.31 100 ASP A CA 1
ATOM 800 C C . ASP A 1 100 ? -8.764 -1.622 -28.204 1.00 87.31 100 ASP A C 1
ATOM 802 O O . ASP A 1 100 ? -8.536 -2.716 -28.734 1.00 87.31 100 ASP A O 1
ATOM 806 N N . PRO A 1 101 ? -10.006 -1.101 -28.157 1.00 85.69 101 PRO A N 1
ATOM 807 C CA . PRO A 1 101 ? -11.173 -1.771 -28.727 1.00 85.69 101 PRO A CA 1
ATOM 808 C C . PRO A 1 101 ? -11.074 -2.025 -30.235 1.00 85.69 101 PRO A C 1
ATOM 810 O O . PRO A 1 101 ? -11.716 -2.956 -30.714 1.00 85.69 101 PRO A O 1
ATOM 813 N N . VAL A 1 102 ? -10.294 -1.234 -30.979 1.00 90.31 102 VAL A N 1
ATOM 814 C CA . VAL A 1 102 ? -10.203 -1.365 -32.444 1.00 90.31 102 VAL A CA 1
ATOM 815 C C . VAL A 1 102 ? -9.047 -2.273 -32.855 1.00 90.31 102 VAL A C 1
ATOM 817 O O . VAL A 1 102 ? -9.212 -3.145 -33.703 1.00 90.31 102 VAL A O 1
ATOM 820 N N . THR A 1 103 ? -7.873 -2.099 -32.250 1.00 87.62 103 THR A N 1
ATOM 821 C CA . THR A 1 103 ? -6.660 -2.830 -32.657 1.00 87.62 103 THR A CA 1
ATOM 822 C C . THR A 1 103 ? -6.409 -4.097 -31.841 1.00 87.62 103 THR A C 1
ATOM 824 O O . THR A 1 103 ? -5.597 -4.935 -32.229 1.00 87.62 103 THR A O 1
ATOM 827 N N . GLY A 1 104 ? -7.057 -4.250 -30.682 1.00 84.12 104 GLY A N 1
ATOM 828 C CA . GLY A 1 104 ? -6.807 -5.353 -29.752 1.00 84.12 104 GLY A CA 1
ATOM 829 C C . GLY A 1 104 ? -5.417 -5.321 -29.102 1.00 84.12 104 GLY A C 1
ATOM 830 O O . GLY A 1 104 ? -5.092 -6.210 -28.307 1.00 84.12 104 GLY A O 1
ATOM 831 N N . ILE A 1 105 ? -4.604 -4.303 -29.403 1.00 88.94 105 ILE A N 1
ATOM 832 C CA . ILE A 1 105 ? -3.264 -4.128 -28.851 1.00 88.94 105 ILE A CA 1
ATOM 833 C C . ILE A 1 105 ? -3.390 -3.761 -27.372 1.00 88.94 105 ILE A C 1
ATOM 835 O O . ILE A 1 105 ? -4.278 -3.014 -26.956 1.00 88.94 105 ILE A O 1
ATOM 839 N N . ILE A 1 106 ? -2.502 -4.320 -26.551 1.00 83.94 106 ILE A N 1
ATOM 840 C CA . ILE A 1 106 ? -2.451 -4.027 -25.120 1.00 83.94 106 ILE A CA 1
ATOM 841 C C . ILE A 1 106 ? -1.958 -2.592 -24.928 1.00 83.94 106 ILE A C 1
ATOM 843 O O . ILE A 1 106 ? -0.825 -2.262 -25.276 1.00 83.94 106 ILE A O 1
ATOM 847 N N . VAL A 1 107 ? -2.806 -1.753 -24.336 1.00 82.31 107 VAL A N 1
ATOM 848 C CA . VAL A 1 107 ? -2.475 -0.363 -24.025 1.00 82.31 107 VAL A CA 1
ATOM 849 C C . VAL A 1 107 ? -1.597 -0.341 -22.772 1.00 82.31 107 VAL A C 1
ATOM 851 O O . VAL A 1 107 ? -1.952 -0.976 -21.769 1.00 82.31 107 VAL A O 1
ATOM 854 N N . PRO A 1 108 ? -0.466 0.389 -22.776 1.00 77.19 108 PRO A N 1
ATOM 855 C CA . PRO A 1 108 ? 0.349 0.546 -21.581 1.00 77.19 108 PRO A CA 1
ATOM 856 C C . PRO A 1 108 ? -0.472 1.234 -20.486 1.00 77.19 108 PRO A C 1
ATOM 858 O O . PRO A 1 108 ? -0.921 2.369 -20.630 1.00 77.19 108 PRO A O 1
ATOM 861 N N . GLN A 1 109 ? -0.677 0.535 -19.372 1.00 72.38 109 GLN A N 1
ATOM 862 C CA . GLN A 1 109 ? -1.341 1.091 -18.200 1.00 72.38 109 GLN A CA 1
ATOM 863 C C . GLN A 1 109 ? -0.320 1.538 -17.166 1.00 72.38 109 GLN A C 1
ATOM 865 O O . GLN A 1 109 ? 0.629 0.812 -16.854 1.00 72.38 109 GLN A O 1
ATOM 870 N N . LYS A 1 110 ? -0.571 2.700 -16.558 1.00 70.44 110 LYS A N 1
ATOM 871 C CA . LYS A 1 110 ? 0.150 3.112 -15.359 1.00 70.44 110 LYS A CA 1
ATOM 872 C C . LYS A 1 110 ? -0.217 2.163 -14.219 1.00 70.44 110 LYS A C 1
ATOM 874 O O . LYS A 1 110 ? -1.367 2.117 -13.787 1.00 70.44 110 LYS A O 1
ATOM 879 N N . ARG A 1 111 ? 0.765 1.403 -13.737 1.00 70.75 111 ARG A N 1
ATOM 880 C CA . ARG A 1 111 ? 0.611 0.578 -12.537 1.00 70.75 111 ARG A CA 1
ATOM 881 C C . ARG A 1 111 ? 0.570 1.505 -11.325 1.00 70.75 111 ARG A C 1
ATOM 883 O O . ARG A 1 111 ? 1.432 2.373 -11.194 1.00 70.75 111 ARG A O 1
ATOM 890 N N . ILE A 1 112 ? -0.420 1.332 -10.454 1.00 70.50 112 ILE A N 1
ATOM 891 C CA . ILE A 1 112 ? -0.402 1.960 -9.131 1.00 70.50 112 ILE A CA 1
ATOM 892 C C . ILE A 1 112 ? 0.554 1.109 -8.299 1.00 70.50 112 ILE A C 1
ATOM 894 O O . ILE A 1 112 ? 0.231 -0.012 -7.914 1.00 70.50 112 ILE A O 1
ATOM 898 N N . MET A 1 113 ? 1.779 1.593 -8.154 1.00 70.31 113 MET A N 1
ATOM 899 C CA . MET A 1 113 ? 2.834 0.945 -7.383 1.00 70.31 113 MET A CA 1
ATOM 900 C C . MET A 1 113 ? 2.927 1.624 -6.015 1.00 70.31 113 MET A C 1
ATOM 902 O O . MET A 1 113 ? 2.607 2.805 -5.901 1.00 70.31 113 MET A O 1
ATOM 906 N N . SER A 1 114 ? 3.347 0.889 -4.984 1.00 77.31 114 SER A N 1
ATOM 907 C CA . SER A 1 114 ? 3.705 1.506 -3.703 1.00 77.31 114 SER A CA 1
ATOM 908 C C . SER A 1 114 ? 5.031 2.254 -3.834 1.00 77.31 114 SER A C 1
ATOM 910 O O . SER A 1 114 ? 5.865 1.871 -4.660 1.00 77.31 114 SER A O 1
ATOM 912 N N . ASP A 1 115 ? 5.264 3.258 -2.990 1.00 72.94 115 ASP A N 1
ATOM 913 C CA . ASP A 1 115 ? 6.466 4.106 -3.029 1.00 72.94 115 ASP A CA 1
ATOM 914 C C . ASP A 1 115 ? 7.768 3.292 -3.032 1.00 72.94 115 ASP A C 1
ATOM 916 O O . ASP A 1 115 ? 8.665 3.533 -3.837 1.00 72.94 115 ASP A O 1
ATOM 920 N N . VAL A 1 116 ? 7.836 2.238 -2.210 1.00 76.75 116 VAL A N 1
ATOM 921 C CA . VAL A 1 116 ? 9.005 1.343 -2.133 1.00 76.75 116 VAL A CA 1
ATOM 922 C C . VAL A 1 116 ? 9.241 0.618 -3.456 1.00 76.75 116 VAL A C 1
ATOM 924 O O . VAL A 1 116 ? 10.378 0.473 -3.909 1.00 76.75 116 VAL A O 1
ATOM 927 N N . THR A 1 117 ? 8.170 0.142 -4.092 1.00 75.38 117 THR A N 1
ATOM 928 C CA . THR A 1 117 ? 8.291 -0.529 -5.388 1.00 75.38 117 THR A CA 1
ATOM 929 C C . THR A 1 117 ? 8.623 0.455 -6.505 1.00 75.38 117 THR A C 1
ATOM 931 O O . THR A 1 117 ? 9.439 0.123 -7.360 1.00 75.38 117 THR A O 1
ATOM 934 N N . ALA A 1 118 ? 8.093 1.678 -6.465 1.00 70.81 118 ALA A N 1
ATOM 935 C CA . ALA A 1 118 ? 8.429 2.721 -7.428 1.00 70.81 118 ALA A CA 1
ATOM 936 C C . ALA A 1 118 ? 9.916 3.110 -7.351 1.00 70.81 118 ALA A C 1
ATOM 938 O O . ALA A 1 118 ? 10.596 3.160 -8.379 1.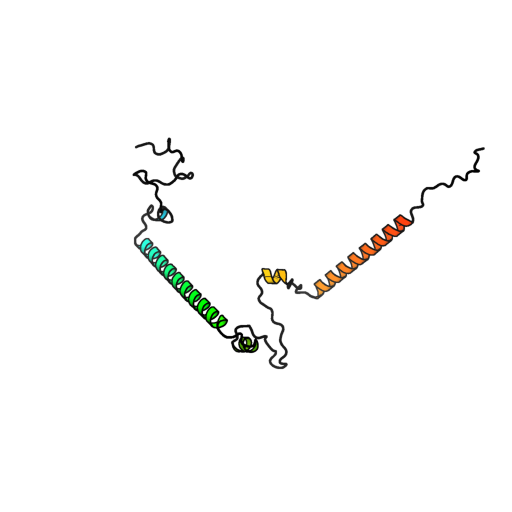00 70.81 118 ALA A O 1
ATOM 939 N N . GLN A 1 119 ? 10.437 3.274 -6.130 1.00 73.00 119 GLN A N 1
ATOM 940 C CA . GLN A 1 119 ? 11.843 3.582 -5.877 1.00 73.00 119 GLN A CA 1
ATOM 941 C C . GLN A 1 119 ? 12.768 2.451 -6.347 1.00 73.00 119 GLN A C 1
ATOM 943 O O . GLN A 1 119 ? 13.766 2.704 -7.018 1.00 73.00 119 GLN A O 1
ATOM 948 N N . LYS A 1 120 ? 12.439 1.185 -6.043 1.00 77.25 120 LYS A N 1
ATOM 949 C CA . LYS A 1 120 ? 13.270 0.038 -6.455 1.00 77.25 120 LYS A CA 1
ATOM 950 C C . LYS A 1 120 ? 13.295 -0.186 -7.962 1.00 77.25 120 LYS A C 1
ATOM 952 O O . LYS A 1 120 ? 14.329 -0.577 -8.494 1.00 77.25 120 LYS A O 1
ATOM 957 N N . PHE A 1 121 ? 12.171 0.025 -8.641 1.00 69.56 121 PHE A N 1
ATOM 958 C CA . PHE A 1 121 ? 12.088 -0.159 -10.089 1.00 69.56 121 PHE A CA 1
ATOM 959 C C . PHE A 1 121 ? 12.554 1.065 -10.884 1.00 69.56 121 PHE A C 1
ATOM 961 O O . PHE A 1 121 ? 12.571 1.000 -12.113 1.00 69.56 121 PHE A O 1
ATOM 968 N N . ASN A 1 122 ? 12.950 2.151 -10.206 1.00 61.88 122 ASN A N 1
ATOM 969 C CA . ASN A 1 122 ? 13.371 3.410 -10.817 1.00 61.88 122 ASN A CA 1
ATOM 970 C C . ASN A 1 122 ? 12.375 3.865 -11.904 1.00 61.88 122 ASN A C 1
ATOM 972 O O . ASN A 1 122 ? 12.741 4.283 -13.003 1.00 61.88 122 ASN A O 1
ATOM 976 N N . SER A 1 123 ? 11.079 3.692 -11.618 1.00 60.22 123 SER A N 1
ATOM 977 C CA . SER A 1 123 ? 9.986 3.996 -12.550 1.00 60.22 123 SER A CA 1
ATOM 978 C C . SER A 1 123 ? 9.730 5.496 -12.710 1.00 60.22 123 SER A C 1
ATOM 980 O O . SER A 1 123 ? 8.903 5.886 -13.536 1.00 60.22 123 SER A O 1
ATOM 982 N N . ASP A 1 124 ? 10.483 6.328 -11.989 1.00 57.75 124 ASP A N 1
ATOM 983 C CA . ASP A 1 124 ? 10.586 7.771 -12.184 1.00 57.75 124 ASP A CA 1
ATOM 984 C C . ASP A 1 124 ? 11.393 8.078 -13.450 1.00 57.75 124 ASP A C 1
ATOM 986 O O . ASP A 1 124 ? 12.444 8.717 -13.433 1.00 57.75 124 ASP A O 1
ATOM 990 N N . ARG A 1 125 ? 10.891 7.621 -14.600 1.00 60.88 125 ARG A N 1
ATOM 991 C CA . ARG A 1 125 ? 11.278 8.253 -15.857 1.00 60.88 125 ARG A CA 1
ATOM 992 C C . ARG A 1 125 ? 10.818 9.711 -15.773 1.00 60.88 125 ARG A C 1
ATOM 994 O O . ARG A 1 125 ? 9.646 9.943 -15.455 1.00 60.88 125 ARG A O 1
ATOM 1001 N N . PRO A 1 126 ? 11.698 10.690 -16.029 1.00 58.50 126 PRO A N 1
ATOM 1002 C CA . PRO A 1 126 ? 11.292 12.087 -16.048 1.00 58.50 126 PRO A CA 1
ATOM 1003 C C . PRO A 1 126 ? 10.143 12.256 -17.041 1.00 58.50 126 PRO A C 1
ATOM 1005 O O . PRO A 1 126 ? 10.183 11.731 -18.155 1.00 58.50 126 PRO A O 1
ATOM 1008 N N . ARG A 1 127 ? 9.091 12.955 -16.602 1.00 61.22 127 ARG A N 1
ATOM 1009 C CA . ARG A 1 127 ? 7.865 13.160 -17.391 1.00 61.22 127 ARG A CA 1
ATOM 1010 C C . ARG A 1 127 ? 8.135 13.896 -18.710 1.00 61.22 127 ARG A C 1
ATOM 1012 O O . ARG A 1 127 ? 7.394 13.693 -19.664 1.00 61.22 127 ARG A O 1
ATOM 1019 N N . ASP A 1 128 ? 9.222 14.666 -18.759 1.00 70.94 128 ASP A N 1
ATOM 1020 C CA . ASP A 1 128 ? 9.650 15.459 -19.908 1.00 70.94 128 ASP A CA 1
ATOM 1021 C C . ASP A 1 128 ? 10.842 14.778 -20.603 1.00 70.94 128 ASP A C 1
ATOM 1023 O O . ASP A 1 128 ? 11.997 14.928 -20.191 1.00 70.94 128 ASP A O 1
ATOM 1027 N N . ALA A 1 129 ? 10.563 14.026 -21.669 1.00 76.25 129 ALA A N 1
ATOM 1028 C CA . ALA A 1 129 ? 11.575 13.276 -22.420 1.00 76.25 129 ALA A CA 1
ATOM 1029 C C . ALA A 1 129 ? 12.689 14.170 -23.006 1.00 76.25 129 ALA A C 1
ATOM 1031 O O . ALA A 1 129 ? 13.846 13.757 -23.067 1.00 76.25 129 ALA A O 1
ATOM 1032 N N . GLU A 1 130 ? 12.360 15.404 -23.392 1.00 79.25 130 GLU A N 1
ATOM 1033 C CA . GLU A 1 130 ? 13.307 16.362 -23.979 1.00 79.25 130 GLU A CA 1
ATOM 1034 C C . GLU A 1 130 ? 14.369 16.827 -22.979 1.00 79.25 130 GLU A C 1
ATOM 1036 O O . GLU A 1 130 ? 15.558 16.838 -23.295 1.00 79.25 130 GLU A O 1
ATOM 1041 N N . LYS A 1 131 ? 13.961 17.150 -21.746 1.00 81.75 131 LYS A N 1
ATOM 1042 C CA . LYS A 1 131 ? 14.889 17.569 -20.684 1.00 81.75 131 LYS A CA 1
ATOM 1043 C C . LYS A 1 131 ? 15.840 16.439 -20.308 1.00 81.75 131 LYS A C 1
ATOM 1045 O O . LYS A 1 131 ? 17.037 16.655 -20.169 1.00 81.75 131 LYS A O 1
ATOM 1050 N N . TYR A 1 132 ? 15.318 15.217 -20.231 1.00 80.81 132 TYR A N 1
ATOM 1051 C CA . TYR A 1 132 ? 16.130 14.034 -19.959 1.00 80.81 132 TYR A CA 1
ATOM 1052 C C . TYR A 1 132 ? 17.189 13.786 -21.029 1.00 80.81 132 TYR A C 1
ATOM 1054 O O . TYR A 1 132 ? 18.334 13.468 -20.714 1.00 80.81 132 TYR A O 1
ATOM 1062 N N . TYR A 1 133 ? 16.814 13.956 -22.296 1.00 87.56 133 TYR A N 1
ATOM 1063 C CA . TYR A 1 133 ? 17.745 13.837 -23.408 1.00 87.56 133 TYR A CA 1
ATOM 1064 C C . TYR A 1 133 ? 18.858 14.891 -23.327 1.00 87.56 133 TYR A C 1
ATOM 1066 O O . TYR A 1 133 ? 20.035 14.551 -23.449 1.00 87.56 133 TYR A O 1
ATOM 1074 N N . GLN A 1 134 ? 18.503 16.149 -23.048 1.00 92.25 134 GLN A N 1
ATOM 1075 C CA . GLN A 1 134 ? 19.473 17.234 -22.873 1.00 92.25 134 GLN A CA 1
ATOM 1076 C C . GLN A 1 134 ? 20.439 16.963 -21.710 1.00 92.25 134 GLN A C 1
ATOM 1078 O O . GLN A 1 134 ? 21.650 17.134 -21.865 1.00 92.25 134 GLN A O 1
ATOM 1083 N N . ASP A 1 135 ? 19.933 16.479 -20.574 1.00 89.69 135 ASP A N 1
ATOM 1084 C CA . ASP A 1 135 ? 20.760 16.128 -19.415 1.00 89.69 135 ASP A CA 1
ATOM 1085 C C . ASP A 1 135 ? 21.724 14.976 -19.729 1.00 89.69 135 ASP A C 1
ATOM 1087 O O . ASP A 1 135 ? 22.907 15.037 -19.381 1.00 89.69 135 ASP A O 1
ATOM 1091 N N . LEU A 1 136 ? 21.258 13.944 -20.439 1.00 90.25 136 LEU A N 1
ATOM 1092 C CA . LEU A 1 136 ? 22.110 12.837 -20.881 1.00 90.25 136 LEU A CA 1
ATOM 1093 C C . LEU A 1 136 ? 23.218 13.307 -21.826 1.00 90.25 136 LEU A C 1
ATOM 1095 O O . LEU A 1 136 ? 24.364 12.870 -21.688 1.00 90.25 136 LEU A O 1
ATOM 1099 N N . GLN A 1 137 ? 22.892 14.201 -22.760 1.00 95.00 137 GLN A N 1
ATOM 1100 C CA . GLN A 1 137 ? 23.856 14.771 -23.696 1.00 95.00 137 GLN A CA 1
ATOM 1101 C C . GLN A 1 137 ? 24.917 15.596 -22.955 1.00 95.00 137 GLN A C 1
ATOM 1103 O O . GLN A 1 137 ? 26.113 15.381 -23.149 1.00 95.00 137 GLN A O 1
ATOM 1108 N N . LYS A 1 138 ? 24.496 16.432 -21.999 1.00 95.94 138 LYS A N 1
ATOM 1109 C CA . LYS A 1 138 ? 25.401 17.202 -21.137 1.00 95.94 138 LYS A CA 1
ATOM 1110 C C . LYS A 1 138 ? 26.342 16.300 -20.329 1.00 95.94 138 LYS A C 1
ATOM 1112 O O . LYS A 1 138 ? 27.549 16.534 -20.299 1.00 95.94 138 LYS A O 1
ATOM 1117 N N . MET A 1 139 ? 25.823 15.225 -19.732 1.00 94.06 139 MET A N 1
ATOM 1118 C CA . MET A 1 139 ? 26.644 14.251 -18.999 1.00 94.06 139 MET A CA 1
ATOM 1119 C C . MET A 1 139 ? 27.635 13.506 -19.904 1.00 94.06 139 MET A C 1
ATOM 1121 O O . MET A 1 139 ? 28.719 13.124 -19.451 1.00 94.06 139 MET A O 1
ATOM 1125 N N . ALA A 1 140 ? 27.271 13.243 -21.161 1.00 95.06 140 ALA A N 1
ATOM 1126 C CA . ALA A 1 140 ? 28.166 12.616 -22.129 1.00 95.06 140 ALA A CA 1
ATOM 1127 C C . ALA A 1 140 ? 29.325 13.555 -22.502 1.00 95.06 140 ALA A C 1
ATOM 1129 O O . ALA A 1 140 ? 30.485 13.128 -22.490 1.00 95.06 140 ALA A O 1
ATOM 1130 N N . ASP A 1 141 ? 29.025 14.833 -22.736 1.00 96.31 141 ASP A N 1
ATOM 1131 C CA . ASP A 1 141 ? 30.016 15.862 -23.053 1.00 96.31 141 ASP A CA 1
ATOM 1132 C C . ASP A 1 141 ? 30.999 16.083 -21.897 1.00 96.31 141 ASP A C 1
ATOM 1134 O O . ASP A 1 141 ? 32.211 16.147 -22.110 1.00 96.31 141 ASP A O 1
ATOM 1138 N N . GLU A 1 142 ? 30.513 16.121 -20.655 1.00 95.50 142 GLU A N 1
ATOM 1139 C CA . GLU A 1 142 ? 31.362 16.230 -19.462 1.00 95.50 142 GLU A CA 1
ATOM 1140 C C . GLU A 1 142 ? 32.330 15.044 -19.327 1.00 95.50 142 GLU A C 1
ATOM 1142 O O . GLU A 1 142 ? 33.518 15.233 -19.052 1.00 95.50 142 GLU A O 1
ATOM 1147 N N . ARG A 1 143 ? 31.858 13.813 -19.573 1.00 95.75 143 ARG A N 1
ATOM 1148 C CA . ARG A 1 143 ? 32.721 12.617 -19.581 1.00 95.75 143 ARG A CA 1
ATOM 1149 C C . ARG A 1 143 ? 33.755 12.668 -20.697 1.00 95.75 143 ARG A C 1
ATOM 1151 O O . ARG A 1 143 ? 34.882 12.211 -20.513 1.00 95.75 143 ARG A O 1
ATOM 1158 N N . TYR A 1 144 ? 33.381 13.180 -21.866 1.00 94.69 144 TYR A N 1
ATOM 1159 C CA . TYR A 1 144 ? 34.315 13.346 -22.971 1.00 94.69 144 TYR A CA 1
ATOM 1160 C C . TYR A 1 144 ? 35.408 14.363 -22.623 1.00 94.69 144 TYR A C 1
ATOM 1162 O O . TYR A 1 144 ? 36.587 14.038 -22.747 1.00 94.69 144 TYR A O 1
ATOM 1170 N N . ARG A 1 145 ? 35.031 15.535 -22.095 1.00 96.00 145 ARG A N 1
ATOM 1171 C CA . ARG A 1 145 ? 35.975 16.576 -21.652 1.00 96.00 145 ARG A CA 1
ATOM 1172 C C . ARG A 1 145 ? 36.963 16.048 -20.619 1.00 96.00 145 ARG A C 1
ATOM 1174 O O . ARG A 1 145 ? 38.165 16.172 -20.832 1.00 96.00 145 ARG A O 1
ATOM 1181 N N . LYS A 1 146 ? 36.477 15.358 -19.580 1.00 95.88 146 LYS A N 1
ATOM 1182 C CA . LYS A 1 146 ? 37.345 14.741 -18.562 1.00 95.88 146 LYS A CA 1
ATOM 1183 C C . LYS A 1 146 ? 38.375 13.789 -19.169 1.00 95.88 146 LYS A C 1
ATOM 1185 O O . LYS A 1 146 ? 39.554 13.905 -18.860 1.00 95.88 146 LYS A O 1
ATOM 1190 N N . ARG A 1 147 ? 37.963 12.907 -20.089 1.00 94.75 147 ARG A N 1
ATOM 1191 C CA . ARG A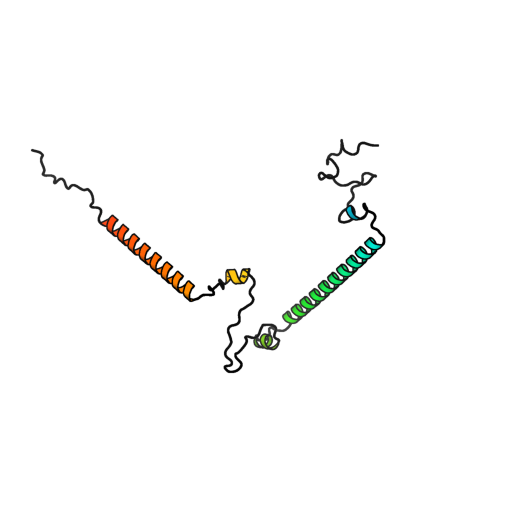 1 147 ? 38.889 11.980 -20.767 1.00 94.75 147 ARG A CA 1
ATOM 1192 C C . ARG A 1 147 ? 39.943 12.705 -21.604 1.00 94.75 147 ARG A C 1
ATOM 1194 O O . ARG A 1 147 ? 41.092 12.275 -21.645 1.00 94.75 147 ARG A O 1
ATOM 1201 N N . VAL A 1 148 ? 39.565 13.787 -22.286 1.00 95.56 148 VAL A N 1
ATOM 1202 C CA . VAL A 1 148 ? 40.508 14.601 -23.070 1.00 95.56 148 VAL A CA 1
ATOM 1203 C C . VAL A 1 148 ? 41.513 15.297 -22.152 1.00 95.56 148 VAL A C 1
ATOM 1205 O O . VAL A 1 148 ? 42.710 15.237 -22.419 1.00 95.56 148 VAL A O 1
ATOM 1208 N N . GLU A 1 149 ? 41.052 15.901 -21.057 1.00 94.25 149 GLU A N 1
ATOM 1209 C CA . GLU A 1 149 ? 41.913 16.544 -20.057 1.00 94.25 149 GLU A CA 1
ATOM 1210 C C . GLU A 1 149 ? 42.878 15.548 -19.400 1.00 94.25 149 GLU A C 1
ATOM 1212 O O . GLU A 1 149 ? 44.065 15.834 -19.254 1.00 94.25 149 GLU A O 1
ATOM 1217 N N . GLU A 1 150 ? 42.396 14.361 -19.029 1.00 92.38 150 GLU A N 1
ATOM 1218 C CA . GLU A 1 150 ? 43.226 13.272 -18.502 1.00 92.38 150 GLU A CA 1
ATOM 1219 C C . GLU A 1 150 ? 44.297 12.855 -19.513 1.00 92.38 150 GLU A C 1
ATOM 1221 O O . GLU A 1 150 ? 45.476 12.775 -19.169 1.00 92.38 150 GLU A O 1
ATOM 1226 N N . ARG A 1 151 ? 43.915 12.675 -20.783 1.00 90.31 151 ARG A N 1
ATOM 1227 C CA . ARG A 1 151 ? 44.853 12.348 -21.863 1.00 90.31 151 ARG A CA 1
ATOM 1228 C C . ARG A 1 151 ? 45.908 13.438 -22.056 1.00 90.31 151 ARG A C 1
ATOM 1230 O O . ARG A 1 151 ? 47.078 13.119 -22.241 1.00 90.31 151 ARG A O 1
ATOM 1237 N N . GLN A 1 152 ? 45.521 14.711 -21.982 1.00 88.69 152 GLN A N 1
ATOM 1238 C CA . GLN A 1 152 ? 46.459 15.836 -22.054 1.00 88.69 152 GLN A CA 1
ATOM 1239 C C . GLN A 1 152 ? 47.425 15.854 -20.866 1.00 88.69 152 GLN A C 1
ATOM 1241 O O . GLN A 1 152 ? 48.619 16.068 -21.063 1.00 88.69 152 GLN A O 1
ATOM 1246 N N . LYS A 1 153 ? 46.940 15.587 -19.647 1.00 90.00 153 LYS A N 1
ATOM 1247 C CA . LYS A 1 153 ? 47.789 15.491 -18.449 1.00 90.00 153 LYS A CA 1
ATOM 1248 C C . LYS A 1 153 ? 48.820 14.370 -18.570 1.00 90.00 153 LYS A C 1
ATOM 1250 O O . LYS A 1 153 ? 49.968 14.590 -18.199 1.00 90.00 153 LYS A O 1
ATOM 1255 N N . ILE A 1 154 ? 48.436 13.212 -19.111 1.00 86.31 154 ILE A N 1
ATOM 1256 C CA . ILE A 1 154 ? 49.356 12.090 -19.362 1.00 86.31 154 ILE A CA 1
ATOM 1257 C C . ILE A 1 154 ? 50.456 12.516 -20.342 1.00 86.31 154 ILE A C 1
ATOM 1259 O O . ILE A 1 154 ? 51.634 12.417 -20.014 1.00 86.31 154 ILE A O 1
ATOM 1263 N N . ILE A 1 155 ? 50.085 13.102 -21.485 1.00 83.38 155 ILE A N 1
ATOM 1264 C CA . ILE A 1 155 ? 51.045 13.585 -22.494 1.00 83.38 155 ILE A CA 1
ATOM 1265 C C . ILE A 1 155 ? 52.004 14.631 -21.899 1.00 83.38 155 ILE A C 1
ATOM 1267 O O . ILE A 1 155 ? 53.209 14.581 -22.126 1.00 83.38 155 ILE A O 1
ATOM 1271 N N . GLN A 1 156 ? 51.500 15.573 -21.098 1.00 79.88 156 GLN A N 1
ATOM 1272 C CA . GLN A 1 156 ? 52.340 16.580 -20.437 1.00 79.88 156 GLN A CA 1
ATOM 1273 C C . GLN A 1 156 ? 53.300 15.976 -19.403 1.00 79.88 156 GLN A C 1
ATOM 1275 O O . GLN A 1 156 ? 54.394 16.501 -19.205 1.00 79.88 156 GLN A O 1
ATOM 1280 N N . GLN A 1 157 ? 52.902 14.896 -18.726 1.00 76.50 157 GLN A N 1
ATOM 1281 C CA . GLN A 1 157 ? 53.775 14.175 -17.801 1.00 76.50 157 GLN A CA 1
ATOM 1282 C C . GLN A 1 157 ? 54.868 13.397 -18.544 1.00 76.50 157 GLN A C 1
ATOM 1284 O O . GLN A 1 157 ? 56.007 13.408 -18.085 1.00 76.50 157 GLN A O 1
ATOM 1289 N N . GLU A 1 158 ? 54.550 12.801 -19.696 1.00 67.56 158 GLU A N 1
ATOM 1290 C CA . GLU A 1 158 ? 55.510 12.102 -20.564 1.00 67.56 158 GLU A CA 1
ATOM 1291 C C . GLU A 1 158 ? 56.532 13.053 -21.217 1.00 67.56 158 GLU A C 1
ATOM 1293 O O . GLU A 1 158 ? 57.679 12.667 -21.423 1.00 67.56 158 GLU A O 1
ATOM 1298 N N . ILE A 1 159 ? 56.157 14.310 -21.499 1.00 64.12 159 ILE A N 1
ATOM 1299 C CA . ILE A 1 159 ? 57.039 15.320 -22.124 1.00 64.12 159 ILE A CA 1
ATOM 1300 C C . ILE A 1 159 ? 58.017 15.968 -21.125 1.00 64.12 159 ILE A C 1
ATOM 1302 O O . ILE A 1 159 ? 58.903 16.710 -21.545 1.00 64.12 159 ILE A O 1
ATOM 1306 N N . LYS A 1 160 ? 57.930 15.705 -19.810 1.00 58.59 160 LYS A N 1
ATOM 1307 C CA . LYS A 1 160 ? 58.927 16.236 -18.862 1.00 58.59 160 LYS A CA 1
ATOM 1308 C C . LYS A 1 160 ? 60.316 15.698 -19.238 1.00 58.59 160 LYS A C 1
ATOM 1310 O O . LYS A 1 160 ? 60.547 14.499 -19.079 1.00 58.59 160 LYS A O 1
ATOM 1315 N N . PRO A 1 161 ? 61.249 16.544 -19.719 1.00 60.34 161 PRO A N 1
ATOM 1316 C CA . PRO A 1 161 ? 62.574 16.071 -20.067 1.00 60.34 161 PRO A CA 1
ATOM 1317 C C . PRO A 1 161 ? 63.236 15.591 -18.780 1.00 60.34 161 PRO A C 1
ATOM 1319 O O . PRO A 1 161 ? 63.263 16.306 -17.775 1.00 60.34 161 PRO A O 1
ATOM 1322 N N . PHE A 1 162 ? 63.745 14.364 -18.794 1.00 55.78 162 PHE A N 1
ATOM 1323 C CA . PHE A 1 162 ? 64.580 13.891 -17.707 1.00 55.78 162 PHE A CA 1
ATOM 1324 C C . PHE A 1 162 ? 65.765 14.860 -17.529 1.00 55.78 162 PHE A C 1
ATOM 1326 O O . PHE A 1 162 ? 66.472 15.138 -18.504 1.00 55.78 162 PHE A O 1
ATOM 1333 N N . PRO A 1 163 ? 66.021 15.373 -16.314 1.00 59.62 163 PRO A N 1
ATOM 1334 C CA . PRO A 1 163 ? 67.134 16.272 -16.063 1.00 59.62 163 PRO A CA 1
ATOM 1335 C C . PRO A 1 163 ? 68.418 15.454 -15.897 1.00 59.62 163 PRO A C 1
ATOM 1337 O O . PRO A 1 163 ? 68.995 15.399 -14.817 1.00 59.62 163 PRO A O 1
ATOM 1340 N N . TYR A 1 164 ? 68.875 14.787 -16.954 1.00 59.84 164 TYR A N 1
ATOM 1341 C CA . TYR A 1 164 ? 70.260 14.336 -17.019 1.00 59.84 164 TYR A CA 1
ATOM 1342 C C . TYR A 1 164 ? 71.021 15.256 -17.965 1.00 59.84 164 TYR A C 1
ATOM 1344 O O . TYR A 1 164 ? 70.958 15.132 -19.187 1.00 59.84 164 TYR A O 1
ATOM 1352 N N . GLN A 1 165 ? 71.765 16.195 -17.378 1.00 63.16 165 GLN A N 1
ATOM 1353 C CA . GLN A 1 165 ? 72.913 16.776 -18.058 1.00 63.16 165 GLN A CA 1
ATOM 1354 C C . GLN A 1 165 ? 73.908 15.637 -18.280 1.00 63.16 165 GLN A C 1
ATOM 1356 O O . GLN A 1 165 ? 74.532 15.149 -17.338 1.00 63.16 165 GLN A O 1
ATOM 1361 N N . VAL A 1 166 ? 74.029 15.174 -19.522 1.00 62.75 166 VAL A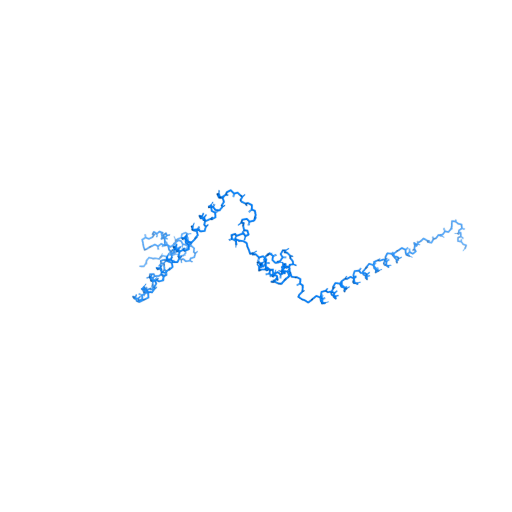 N 1
ATOM 1362 C CA . VAL A 1 166 ? 75.079 14.231 -19.906 1.00 62.75 166 VAL A CA 1
ATOM 1363 C C . VAL A 1 166 ? 76.399 15.003 -19.872 1.00 62.75 166 VAL A C 1
ATOM 1365 O O . VAL A 1 166 ? 76.798 15.606 -20.865 1.00 62.75 166 VAL A O 1
ATOM 1368 N N . ARG A 1 167 ? 77.070 15.044 -18.714 1.00 63.44 167 ARG A N 1
ATOM 1369 C CA . ARG A 1 167 ? 78.457 15.517 -18.647 1.00 63.44 167 ARG A CA 1
ATOM 1370 C C . ARG A 1 167 ? 79.311 14.406 -19.252 1.00 63.44 167 ARG A C 1
ATOM 1372 O O . ARG A 1 167 ? 79.474 13.344 -18.655 1.00 63.44 167 ARG A O 1
ATOM 1379 N N . ALA A 1 168 ? 79.752 14.609 -20.491 1.00 66.06 168 ALA A N 1
ATOM 1380 C CA . ALA A 1 168 ? 80.580 13.637 -21.186 1.00 66.06 168 ALA A CA 1
ATOM 1381 C C . ALA A 1 168 ? 81.882 13.407 -20.388 1.00 66.06 168 ALA A C 1
ATOM 1383 O O . ALA A 1 168 ? 82.478 14.382 -19.928 1.00 66.06 168 ALA A O 1
ATOM 1384 N N . PRO A 1 169 ? 82.351 12.155 -20.228 1.00 62.41 169 PRO A N 1
ATOM 1385 C CA . PRO A 1 169 ? 83.475 11.814 -19.345 1.00 62.41 169 PRO A CA 1
ATOM 1386 C C . PRO A 1 169 ? 84.836 12.395 -19.774 1.00 62.41 169 PRO A C 1
ATOM 1388 O O . PRO A 1 169 ? 85.827 12.190 -19.085 1.00 62.41 169 PRO A O 1
ATOM 1391 N N . TRP A 1 170 ? 84.897 13.115 -20.898 1.00 64.00 170 TRP A N 1
ATOM 1392 C CA . TRP A 1 170 ? 86.100 13.763 -21.427 1.00 64.00 170 TRP A CA 1
ATOM 1393 C C . TRP A 1 170 ? 86.103 15.292 -21.273 1.00 64.00 170 TRP A C 1
ATOM 1395 O O . TRP A 1 170 ? 87.074 15.932 -21.669 1.00 64.00 170 TRP A O 1
ATOM 1405 N N . ALA A 1 171 ? 85.053 15.891 -20.702 1.00 63.69 171 ALA A N 1
ATOM 1406 C CA . ALA A 1 171 ? 85.039 17.316 -20.382 1.00 63.69 171 ALA A CA 1
ATOM 1407 C C . ALA A 1 171 ? 85.922 17.573 -19.147 1.00 63.69 171 ALA A C 1
ATOM 1409 O O . ALA A 1 171 ? 85.441 17.619 -18.016 1.00 63.69 171 ALA A O 1
ATOM 1410 N N . VAL A 1 172 ? 87.231 17.657 -19.378 1.00 59.66 172 VAL A N 1
ATOM 1411 C CA . VAL A 1 172 ? 88.211 18.157 -18.414 1.00 59.66 172 VAL A CA 1
ATOM 1412 C C . VAL A 1 172 ? 88.069 19.676 -18.384 1.00 59.66 172 VAL A C 1
ATOM 1414 O O . VAL A 1 172 ? 88.177 20.328 -19.422 1.00 59.66 172 VAL A O 1
ATOM 1417 N N . ASP A 1 173 ? 87.770 20.208 -17.202 1.00 65.12 173 ASP A N 1
ATOM 1418 C CA . ASP A 1 173 ? 87.704 21.643 -16.941 1.00 65.12 173 ASP A CA 1
ATOM 1419 C C . ASP A 1 173 ? 89.099 22.257 -17.185 1.00 65.12 173 ASP A C 1
ATOM 1421 O O . ASP A 1 173 ? 90.089 21.784 -16.620 1.00 65.12 173 ASP A O 1
ATOM 1425 N N . ALA A 1 174 ? 89.171 23.255 -18.070 1.00 51.25 174 ALA A N 1
ATOM 1426 C CA . ALA A 1 174 ? 90.368 24.050 -18.360 1.00 51.25 174 ALA A CA 1
ATOM 1427 C C . ALA A 1 174 ? 90.318 25.390 -17.619 1.00 51.25 174 ALA A C 1
ATOM 1429 O O . ALA A 1 174 ? 89.200 25.946 -17.499 1.00 51.25 174 ALA A O 1
#

Secondary structure (DSSP, 8-state):
---TTSS-TT-SBTTTBPPB-TTS-B----TTTTTTSSS---HHHHHHHHHHHHHHHHHHHHHHHHHHHHHHHHHHHHHS----HHHHHHTTSSPPPPB-TTT-PBPPP-----HHHHHHHT----S-HHHHHHHHHHHHHHHHHHHHHHHHHHHHHHTS--------TT----

Organism: Ciona savignyi (NCBI:txid51511)